Protein AF-A0A399R1F0-F1 (afdb_monomer_lite)

Foldseek 3Di:
DPPVVLVVLLVVLVVLLVVLVVQLVVLVVQLVVLVVVLVVLVVVVVPDDDPDDPVVVVVCVVVVVVVVSVVVSVVSVVSNVVSVVSNVVSVVSNVVSVVSNVVSVVVVVVVD

pLDDT: mean 89.72, std 10.09, range [55.09, 98.56]

Structure (mmCIF, N/CA/C/O backbone):
data_AF-A0A399R1F0-F1
#
_entry.id   AF-A0A399R1F0-F1
#
loop_
_atom_site.group_PDB
_atom_site.id
_atom_site.type_symbol
_atom_site.label_atom_id
_atom_site.label_alt_id
_atom_site.label_comp_id
_atom_site.label_asym_id
_atom_site.label_entity_id
_atom_site.label_seq_id
_atom_site.pdbx_PDB_ins_code
_atom_site.Cartn_x
_atom_site.Cartn_y
_atom_site.Cartn_z
_atom_site.occupancy
_atom_site.B_iso_or_equiv
_atom_site.auth_seq_id
_atom_site.auth_comp_id
_atom_site.auth_asym_id
_atom_site.auth_atom_id
_atom_site.pdbx_PDB_model_num
ATOM 1 N N . MET A 1 1 ? -21.909 -3.007 34.470 1.00 59.38 1 MET A N 1
ATOM 2 C CA . MET A 1 1 ? -20.447 -3.088 34.200 1.00 59.38 1 MET A CA 1
ATOM 3 C C . MET A 1 1 ? -19.714 -2.148 35.158 1.00 59.38 1 MET A C 1
ATOM 5 O O . MET A 1 1 ? -20.187 -1.034 35.339 1.00 59.38 1 MET A O 1
ATOM 9 N N . LYS A 1 2 ? -18.603 -2.545 35.804 1.00 73.94 2 LYS A N 1
ATOM 10 C CA . LYS A 1 2 ? -17.861 -1.618 36.691 1.00 73.94 2 LYS A CA 1
ATOM 11 C C . LYS A 1 2 ? -17.298 -0.452 35.856 1.00 73.94 2 LYS A C 1
ATOM 13 O O . LYS A 1 2 ? -16.690 -0.701 34.816 1.00 73.94 2 LYS A O 1
ATOM 18 N N . LYS A 1 3 ? -17.457 0.805 36.305 1.00 76.25 3 LYS A N 1
ATOM 19 C CA . LYS A 1 3 ? -17.024 2.030 35.581 1.00 76.25 3 LYS A CA 1
ATOM 20 C C . LYS A 1 3 ? -15.572 1.956 35.066 1.00 76.25 3 LYS A C 1
ATOM 22 O O . LYS A 1 3 ? -15.288 2.369 33.945 1.00 76.25 3 LYS A O 1
ATOM 27 N N . LYS A 1 4 ? -14.670 1.347 35.848 1.00 78.81 4 LYS A N 1
ATOM 28 C CA . LYS A 1 4 ? -13.254 1.127 35.492 1.00 78.81 4 LYS A CA 1
ATOM 29 C C . LYS A 1 4 ? -13.071 0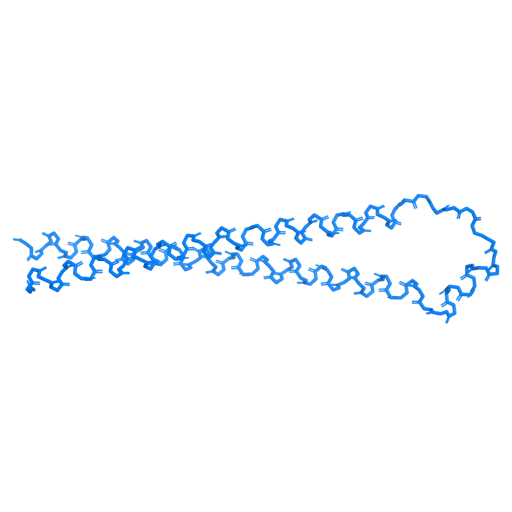.230 34.254 1.00 78.81 4 LYS A C 1
ATOM 31 O O . LYS A 1 4 ? -12.217 0.511 33.420 1.00 78.81 4 LYS A O 1
ATOM 36 N N . THR A 1 5 ? -13.892 -0.810 34.101 1.00 86.38 5 THR A N 1
ATOM 37 C CA . THR A 1 5 ? -13.849 -1.738 32.956 1.00 86.38 5 THR A CA 1
ATOM 38 C C . THR A 1 5 ? -14.343 -1.067 31.672 1.00 86.38 5 THR A C 1
ATOM 40 O O . THR A 1 5 ? -13.728 -1.228 30.622 1.00 86.38 5 THR A O 1
ATOM 43 N N . ALA A 1 6 ? -15.395 -0.245 31.760 1.00 86.19 6 ALA A N 1
ATOM 44 C CA . ALA A 1 6 ? -15.912 0.519 30.622 1.00 86.19 6 ALA A CA 1
ATOM 45 C C . ALA A 1 6 ? -14.891 1.543 30.090 1.00 86.19 6 ALA A C 1
ATOM 47 O O . ALA A 1 6 ? -14.711 1.677 28.880 1.00 86.19 6 ALA A O 1
ATOM 48 N N . ALA A 1 7 ? -14.183 2.236 30.991 1.00 88.50 7 ALA A N 1
ATOM 49 C CA . ALA A 1 7 ? -13.126 3.178 30.624 1.00 88.50 7 ALA A CA 1
ATOM 50 C C . ALA A 1 7 ? -11.929 2.482 29.951 1.00 88.50 7 ALA A C 1
ATOM 52 O O . ALA A 1 7 ? -11.431 2.957 28.930 1.00 88.50 7 ALA A O 1
ATOM 53 N N . ALA A 1 8 ? -11.503 1.328 30.478 1.00 92.38 8 ALA A N 1
ATOM 54 C CA . ALA A 1 8 ? -10.434 0.532 29.879 1.00 92.38 8 ALA A CA 1
ATOM 55 C C . ALA A 1 8 ? -10.803 0.038 28.469 1.00 92.38 8 ALA A C 1
ATOM 57 O O . ALA A 1 8 ? -9.987 0.131 27.551 1.00 92.38 8 ALA A O 1
ATOM 58 N N . LEU A 1 9 ? -12.044 -0.419 28.274 1.00 92.06 9 LEU A N 1
ATOM 59 C CA . LEU A 1 9 ? -12.525 -0.894 26.976 1.00 92.06 9 LEU A CA 1
ATOM 60 C C . LEU A 1 9 ? -12.618 0.241 25.944 1.00 92.06 9 LEU A C 1
ATOM 62 O O . LEU A 1 9 ? -12.158 0.070 24.816 1.00 92.06 9 LEU A O 1
ATOM 66 N N . LYS A 1 10 ? -13.116 1.422 26.341 1.00 92.88 10 LYS A N 1
ATOM 67 C CA . LYS A 1 10 ? -13.095 2.631 25.496 1.00 92.88 10 LYS A CA 1
ATOM 68 C C . LYS A 1 10 ? -11.678 2.987 25.052 1.00 92.88 10 LYS A C 1
ATOM 70 O O . LYS A 1 10 ? -11.453 3.220 23.867 1.00 92.88 10 LYS A O 1
ATOM 75 N N . LYS A 1 11 ? -10.719 2.983 25.984 1.00 94.94 11 LYS A N 1
ATOM 76 C CA . LYS A 1 11 ? -9.309 3.257 25.676 1.00 94.94 11 LYS A CA 1
ATOM 77 C C . LYS A 1 11 ? -8.747 2.242 24.679 1.00 94.94 11 LYS A C 1
ATOM 79 O O . LYS A 1 11 ? -8.119 2.638 23.704 1.00 94.94 11 LYS A O 1
ATOM 84 N N . LEU A 1 12 ? -8.994 0.950 24.896 1.00 95.56 12 LEU A N 1
ATOM 85 C CA . LEU A 1 12 ? -8.501 -0.110 24.016 1.00 95.56 12 LEU A CA 1
ATOM 86 C C . LEU A 1 12 ? -9.052 0.019 22.590 1.00 95.56 12 LEU A C 1
ATOM 88 O O . LEU A 1 12 ? -8.295 -0.091 21.630 1.00 95.56 12 LEU A O 1
ATOM 92 N N . VAL A 1 13 ? -10.356 0.262 22.442 1.00 94.75 13 VAL A N 1
ATOM 93 C CA . VAL A 1 13 ? -10.977 0.427 21.121 1.00 94.75 13 VAL A CA 1
ATOM 94 C C . VAL A 1 13 ? -10.477 1.695 20.425 1.00 94.75 13 VAL A C 1
ATOM 96 O O . VAL A 1 13 ? -10.166 1.644 19.237 1.00 94.75 13 VAL A O 1
ATOM 99 N N . GLY A 1 14 ? -10.296 2.793 21.166 1.00 95.50 14 GLY A N 1
ATOM 100 C CA . GLY A 1 14 ? -9.684 4.013 20.636 1.00 95.50 14 GLY A CA 1
ATOM 101 C C . GLY A 1 14 ? -8.267 3.783 20.098 1.00 95.50 14 GLY A C 1
ATOM 102 O O . GLY A 1 14 ? -7.960 4.212 18.989 1.00 95.50 14 GLY A O 1
ATOM 103 N N . LEU A 1 15 ? -7.434 3.036 20.832 1.00 96.69 15 LEU A N 1
ATOM 104 C CA . LEU A 1 15 ? -6.087 2.664 20.381 1.00 96.69 15 LEU A CA 1
ATOM 105 C C . LEU A 1 15 ? -6.118 1.775 19.131 1.00 96.69 15 LEU A C 1
ATOM 107 O O . LEU A 1 15 ? -5.317 1.971 18.221 1.00 96.69 15 LEU A O 1
ATOM 111 N N . LYS A 1 16 ? -7.056 0.822 19.053 1.00 95.69 16 LYS A N 1
ATOM 112 C CA . LYS A 1 16 ? -7.232 -0.017 17.856 1.00 95.69 16 LYS A CA 1
ATOM 113 C C . LYS A 1 16 ? -7.606 0.811 16.626 1.00 95.69 16 LYS A C 1
ATOM 115 O O . LYS A 1 16 ? -7.050 0.567 15.559 1.00 95.69 16 LYS A O 1
ATOM 120 N N . ARG A 1 17 ? -8.497 1.800 16.771 1.00 96.81 17 ARG A N 1
ATOM 121 C CA . ARG A 1 17 ? -8.842 2.729 15.683 1.00 96.81 17 ARG A CA 1
ATOM 122 C C . ARG A 1 17 ? -7.627 3.533 15.240 1.00 96.81 17 ARG A C 1
ATOM 124 O O . ARG A 1 17 ? -7.303 3.515 14.061 1.00 96.81 17 ARG A O 1
ATOM 131 N N . GLN A 1 18 ? -6.925 4.162 16.182 1.00 97.62 18 GLN A N 1
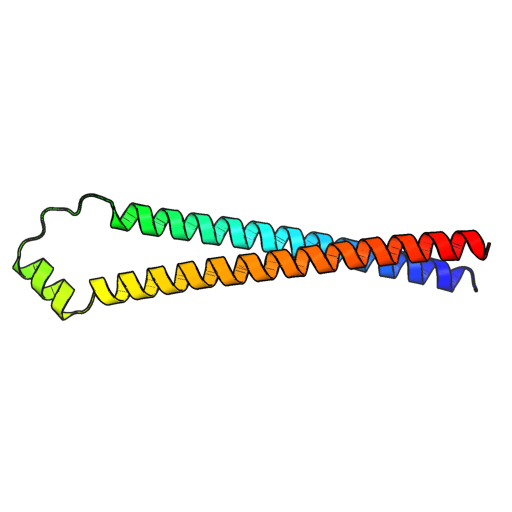ATOM 132 C CA . GLN A 1 18 ? -5.729 4.947 15.874 1.00 97.62 18 GLN A CA 1
ATOM 133 C C . GLN A 1 18 ? -4.679 4.108 15.134 1.00 97.62 18 GLN A C 1
ATOM 135 O O . GLN A 1 18 ? -4.070 4.577 14.176 1.00 97.62 18 GLN A O 1
ATOM 140 N N . ARG A 1 19 ? -4.483 2.847 15.540 1.00 97.44 19 ARG A N 1
ATOM 141 C CA . ARG A 1 19 ? -3.563 1.952 14.839 1.00 97.44 19 ARG A CA 1
ATOM 142 C C . ARG A 1 19 ? -4.030 1.639 13.416 1.00 97.44 19 ARG A C 1
ATOM 144 O O . ARG A 1 19 ? -3.217 1.678 12.503 1.00 97.44 19 ARG A O 1
ATOM 151 N N . ALA A 1 20 ? -5.318 1.364 13.222 1.00 97.69 20 ALA A N 1
ATOM 152 C CA . ALA A 1 20 ? -5.866 1.105 11.893 1.00 97.69 20 ALA A CA 1
ATOM 153 C C . ALA A 1 20 ? -5.753 2.330 10.962 1.00 97.69 20 ALA A C 1
ATOM 155 O O . ALA A 1 20 ? -5.498 2.167 9.773 1.00 97.69 20 ALA A O 1
ATOM 156 N N . GLU A 1 21 ? -5.881 3.549 11.497 1.00 98.19 21 GLU A N 1
ATOM 157 C CA . GLU A 1 21 ? -5.652 4.798 10.751 1.00 98.19 21 GLU A CA 1
ATOM 158 C C . GLU A 1 21 ? -4.193 4.922 10.299 1.00 98.19 21 GLU A C 1
ATOM 160 O O . GLU A 1 21 ? -3.926 5.222 9.137 1.00 98.19 21 GLU A O 1
ATOM 165 N N . GLN A 1 22 ? -3.246 4.633 11.197 1.00 98.31 22 GLN A N 1
ATOM 166 C CA . GLN A 1 22 ? -1.817 4.631 10.873 1.00 98.31 22 GLN A CA 1
ATOM 167 C C . GLN A 1 22 ? -1.468 3.577 9.818 1.00 98.31 22 GLN A C 1
ATOM 169 O O . GLN A 1 22 ? -0.737 3.876 8.876 1.00 98.31 22 GLN A O 1
ATOM 174 N N . ASP A 1 23 ? -2.001 2.361 9.955 1.00 97.88 23 ASP A N 1
ATOM 175 C CA . ASP A 1 23 ? -1.758 1.275 9.004 1.00 97.88 23 ASP A CA 1
ATOM 176 C C . ASP A 1 23 ? -2.319 1.621 7.608 1.00 97.88 23 ASP A C 1
ATOM 178 O O . ASP A 1 23 ? -1.665 1.352 6.601 1.00 97.88 23 ASP A O 1
ATOM 182 N N . MET A 1 24 ? -3.494 2.262 7.534 1.00 98.38 24 MET A N 1
ATOM 183 C CA . MET A 1 24 ? -4.085 2.725 6.271 1.00 98.38 24 MET A CA 1
ATOM 184 C C . MET A 1 24 ? -3.243 3.826 5.621 1.00 98.38 24 MET A C 1
ATOM 186 O O . MET A 1 24 ? -2.917 3.719 4.438 1.00 98.38 24 MET A O 1
ATOM 190 N N . ALA A 1 25 ? -2.818 4.831 6.393 1.00 98.25 25 ALA A N 1
ATOM 191 C CA . ALA A 1 25 ? -1.950 5.894 5.890 1.00 98.25 25 ALA A CA 1
ATOM 192 C C . ALA A 1 25 ? -0.615 5.337 5.364 1.00 98.25 25 ALA A C 1
ATOM 194 O O . ALA A 1 25 ? -0.169 5.702 4.276 1.00 98.25 25 ALA A O 1
ATOM 195 N N . ALA A 1 26 ? -0.007 4.394 6.089 1.00 98.25 26 ALA A N 1
ATOM 196 C CA . ALA A 1 26 ? 1.221 3.734 5.657 1.00 98.25 26 ALA A CA 1
ATOM 197 C C . ALA A 1 26 ? 1.025 2.924 4.362 1.00 98.25 26 ALA A C 1
ATOM 199 O O . ALA A 1 26 ? 1.869 2.983 3.466 1.00 98.25 26 ALA A O 1
ATOM 200 N N . ALA A 1 27 ? -0.091 2.196 4.236 1.00 98.19 27 ALA A N 1
ATOM 201 C CA . ALA A 1 27 ? -0.414 1.442 3.026 1.00 98.19 27 ALA A CA 1
ATOM 202 C C . ALA A 1 27 ? -0.637 2.361 1.814 1.00 98.19 27 ALA A C 1
ATOM 204 O O . ALA A 1 27 ? -0.161 2.055 0.720 1.00 98.19 27 ALA A O 1
ATOM 205 N N . GLN A 1 28 ? -1.298 3.504 2.018 1.00 98.56 28 GLN A N 1
ATOM 206 C CA . GLN A 1 28 ? -1.516 4.515 0.985 1.00 98.56 28 GLN A CA 1
ATOM 207 C C . GLN A 1 28 ? -0.183 5.082 0.474 1.00 98.56 28 GLN A C 1
ATOM 209 O O . GLN A 1 28 ? 0.087 5.026 -0.725 1.00 98.56 28 GLN A O 1
ATOM 214 N N . MET A 1 29 ? 0.697 5.527 1.379 1.00 98.50 29 MET A N 1
ATOM 215 C CA . MET A 1 29 ? 2.022 6.043 1.009 1.00 98.50 29 MET A CA 1
ATOM 216 C C . MET A 1 29 ? 2.873 4.991 0.280 1.00 98.50 29 MET A C 1
ATOM 218 O O . MET A 1 29 ? 3.571 5.301 -0.686 1.00 98.50 29 MET A O 1
ATOM 222 N N . ALA A 1 30 ? 2.818 3.730 0.719 1.00 98.19 30 ALA A N 1
ATOM 223 C CA . ALA A 1 30 ? 3.547 2.642 0.072 1.00 98.19 30 ALA A CA 1
ATOM 224 C C . ALA A 1 30 ? 3.042 2.370 -1.356 1.00 98.19 30 ALA A C 1
ATOM 226 O O . ALA A 1 30 ? 3.848 2.095 -2.248 1.00 98.19 30 ALA A O 1
ATOM 227 N N . LEU A 1 31 ? 1.727 2.460 -1.583 1.00 98.56 31 LEU A N 1
ATOM 228 C CA . LEU A 1 31 ? 1.134 2.324 -2.911 1.00 98.56 31 LEU A CA 1
ATOM 229 C C . LEU A 1 31 ? 1.538 3.482 -3.831 1.00 98.56 31 LEU A C 1
ATOM 231 O O . LEU A 1 31 ? 1.948 3.234 -4.965 1.00 98.56 31 LEU A O 1
ATOM 235 N N . GLU A 1 32 ? 1.457 4.720 -3.348 1.00 98.50 32 GLU A N 1
ATOM 236 C CA . GLU A 1 32 ? 1.847 5.917 -4.107 1.00 98.50 32 GLU A CA 1
ATOM 237 C C . GLU A 1 32 ? 3.312 5.851 -4.543 1.00 98.50 32 GLU A C 1
ATOM 239 O O . GLU A 1 32 ? 3.637 6.088 -5.711 1.00 98.50 32 GLU A O 1
ATOM 244 N N . ARG A 1 33 ? 4.200 5.435 -3.634 1.00 98.25 33 ARG A N 1
ATOM 245 C CA . ARG A 1 33 ? 5.614 5.230 -3.952 1.00 98.25 33 ARG A CA 1
ATOM 246 C C . ARG A 1 33 ? 5.807 4.160 -5.026 1.00 98.25 33 ARG A C 1
ATOM 248 O O . ARG A 1 33 ? 6.472 4.418 -6.023 1.00 98.25 33 ARG A O 1
ATOM 255 N N . ALA A 1 34 ? 5.172 2.995 -4.880 1.00 97.88 34 ALA A N 1
ATOM 256 C CA . ALA A 1 34 ? 5.297 1.912 -5.856 1.00 97.88 34 ALA A CA 1
ATOM 257 C C . ALA A 1 34 ? 4.781 2.307 -7.255 1.00 97.88 34 ALA A C 1
ATOM 259 O O . ALA A 1 34 ? 5.355 1.894 -8.266 1.00 97.88 34 ALA A O 1
ATOM 260 N N . GLN A 1 35 ? 3.717 3.114 -7.322 1.00 98.38 35 GLN A N 1
ATOM 261 C CA . GLN A 1 35 ? 3.178 3.657 -8.575 1.00 98.38 35 GLN A CA 1
ATOM 262 C C . GLN A 1 35 ? 4.105 4.700 -9.206 1.00 98.38 35 GLN A C 1
ATOM 264 O O . GLN A 1 35 ? 4.270 4.713 -10.428 1.00 98.38 35 GLN A O 1
ATOM 269 N N . THR A 1 36 ? 4.726 5.543 -8.381 1.00 98.19 36 THR A N 1
ATOM 270 C CA . THR A 1 36 ? 5.731 6.518 -8.821 1.00 98.19 36 THR A CA 1
ATOM 271 C C . THR A 1 36 ? 6.930 5.800 -9.433 1.00 98.19 36 THR A C 1
ATOM 273 O O . THR A 1 36 ? 7.304 6.095 -10.566 1.00 98.19 36 THR A O 1
ATOM 276 N N . ASP A 1 37 ? 7.454 4.784 -8.746 1.00 96.81 37 ASP A N 1
ATOM 277 C CA . ASP A 1 37 ? 8.576 3.971 -9.223 1.00 96.81 37 ASP A CA 1
ATOM 278 C C . ASP A 1 37 ? 8.232 3.258 -10.543 1.00 96.81 37 ASP A C 1
ATOM 280 O O . ASP A 1 37 ? 9.019 3.278 -11.488 1.00 96.81 37 ASP A O 1
ATOM 284 N N . LEU A 1 38 ? 7.024 2.687 -10.661 1.00 96.44 38 LEU A N 1
ATOM 285 C CA . LEU A 1 38 ? 6.558 2.059 -11.904 1.00 96.44 38 LEU A CA 1
ATOM 286 C C . LEU A 1 38 ? 6.474 3.065 -13.062 1.00 96.44 38 LEU A C 1
ATOM 288 O O . LEU A 1 38 ? 6.839 2.748 -14.195 1.00 96.44 38 LEU A O 1
ATOM 292 N N . THR A 1 39 ? 5.993 4.276 -12.785 1.00 96.38 39 THR A N 1
ATOM 293 C CA . THR A 1 39 ? 5.890 5.348 -13.782 1.00 96.38 39 THR A CA 1
ATOM 294 C C . THR A 1 39 ? 7.275 5.794 -14.243 1.00 96.38 39 THR A C 1
ATOM 296 O O . THR A 1 39 ? 7.508 5.902 -15.445 1.00 96.38 39 THR A O 1
ATOM 299 N N . ALA A 1 40 ? 8.215 5.963 -13.310 1.00 93.50 40 ALA A N 1
ATOM 300 C CA . ALA A 1 40 ? 9.603 6.294 -13.615 1.00 93.50 40 ALA A CA 1
ATOM 301 C C . ALA A 1 40 ? 10.285 5.201 -14.457 1.00 93.50 40 ALA A C 1
ATOM 303 O O . ALA A 1 40 ? 10.936 5.516 -15.451 1.00 93.50 40 ALA A O 1
ATOM 304 N N . MET A 1 41 ? 10.078 3.919 -14.127 1.00 92.69 41 MET A N 1
ATOM 305 C CA . MET A 1 41 ? 10.594 2.799 -14.927 1.00 92.69 41 MET A CA 1
ATOM 306 C C . MET A 1 41 ? 10.036 2.814 -16.354 1.00 92.69 41 MET A C 1
ATOM 308 O O . MET A 1 41 ? 10.787 2.652 -17.311 1.00 92.69 41 MET A O 1
ATOM 312 N N . ARG A 1 42 ? 8.728 3.044 -16.521 1.00 92.06 42 ARG A N 1
ATOM 313 C CA . ARG A 1 42 ? 8.103 3.128 -17.851 1.00 92.06 42 ARG A CA 1
ATOM 314 C C . ARG A 1 42 ? 8.626 4.314 -18.659 1.00 92.06 42 ARG A C 1
ATOM 316 O O . ARG A 1 42 ? 8.896 4.148 -19.843 1.00 92.06 42 ARG A O 1
ATOM 323 N N . ALA A 1 43 ? 8.813 5.469 -18.024 1.00 89.62 43 ALA A N 1
ATOM 324 C CA . ALA A 1 43 ? 9.390 6.644 -18.670 1.00 89.62 43 ALA A CA 1
ATOM 325 C C . ALA A 1 43 ? 10.840 6.394 -19.116 1.00 89.62 43 ALA A C 1
ATOM 327 O O . ALA A 1 43 ? 11.199 6.727 -20.241 1.00 89.62 43 ALA A O 1
ATOM 328 N N . ALA A 1 44 ? 11.652 5.740 -18.278 1.00 86.19 44 ALA A N 1
ATOM 329 C CA . ALA A 1 44 ? 13.029 5.387 -18.619 1.00 86.19 44 ALA A CA 1
ATOM 330 C C . ALA A 1 44 ? 13.117 4.431 -19.823 1.00 86.19 44 ALA A C 1
ATOM 332 O O . ALA A 1 44 ? 14.018 4.569 -20.642 1.00 86.19 44 ALA A O 1
ATOM 333 N N . LEU A 1 45 ? 12.165 3.500 -19.970 1.00 83.00 45 LEU A N 1
ATOM 334 C CA . LEU A 1 45 ? 12.097 2.594 -21.126 1.00 83.00 45 LEU A CA 1
ATOM 335 C C . LEU A 1 45 ? 11.634 3.282 -22.421 1.00 83.00 45 LEU A C 1
ATOM 337 O O . LEU A 1 45 ? 11.892 2.768 -23.505 1.00 83.00 45 LEU A O 1
ATOM 341 N N . GLN A 1 46 ? 10.925 4.408 -22.319 1.00 81.06 46 GLN A N 1
ATOM 342 C CA . GLN A 1 46 ? 10.455 5.196 -23.466 1.00 81.06 46 GLN A CA 1
ATOM 343 C C . GLN A 1 46 ? 11.433 6.302 -23.874 1.00 81.06 46 GLN A C 1
ATOM 345 O O . GLN A 1 46 ? 11.256 6.911 -24.930 1.00 81.06 46 GLN A O 1
ATOM 350 N N . ALA A 1 47 ? 12.440 6.586 -23.044 1.00 76.31 47 ALA A N 1
ATOM 351 C CA . ALA A 1 47 ? 13.446 7.587 -23.350 1.00 76.31 47 ALA A CA 1
ATOM 352 C C . ALA A 1 47 ? 14.213 7.188 -24.627 1.00 76.31 47 ALA A C 1
ATOM 354 O O . ALA A 1 47 ? 14.568 6.014 -24.779 1.00 76.31 47 ALA A O 1
ATOM 355 N N . PRO A 1 48 ? 14.485 8.138 -25.544 1.00 61.44 48 PRO A N 1
ATOM 356 C CA . PRO A 1 48 ? 15.325 7.872 -26.701 1.00 61.44 48 PRO A CA 1
ATOM 357 C C . PRO A 1 48 ? 16.664 7.325 -26.218 1.00 61.44 48 PRO A C 1
ATOM 359 O O . PRO A 1 48 ? 17.354 7.961 -25.421 1.00 61.44 48 PRO A O 1
ATOM 362 N N . THR A 1 49 ? 17.012 6.126 -26.665 1.00 68.06 49 THR A N 1
ATOM 363 C CA . THR A 1 49 ? 18.315 5.543 -26.365 1.00 68.06 49 THR A CA 1
ATOM 364 C C . THR A 1 49 ? 19.368 6.315 -27.15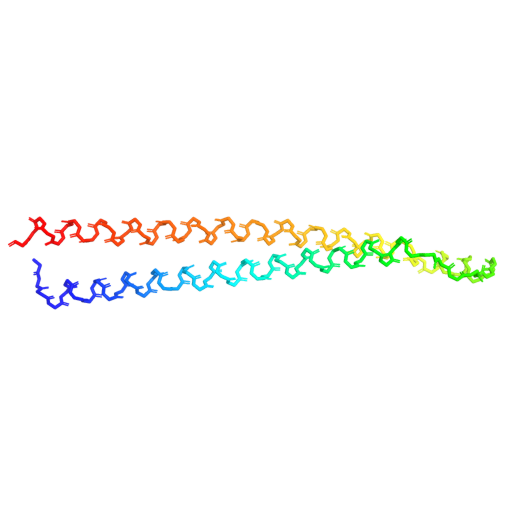6 1.00 68.06 49 THR A C 1
ATOM 366 O O . THR A 1 49 ? 19.135 6.660 -28.318 1.00 68.06 49 THR A O 1
ATOM 369 N N . GLU A 1 50 ? 20.522 6.604 -26.546 1.00 70.31 50 GLU A N 1
ATOM 370 C CA . GLU A 1 50 ? 21.686 7.056 -27.314 1.00 70.31 50 GLU A CA 1
ATOM 371 C C . GLU A 1 50 ? 21.953 6.067 -28.454 1.00 70.31 50 GLU A C 1
ATOM 373 O O . GLU A 1 50 ? 21.674 4.871 -28.327 1.00 70.31 50 GLU A O 1
ATOM 378 N N . VAL A 1 51 ? 22.470 6.564 -29.582 1.00 68.69 51 VAL A N 1
ATOM 379 C CA . VAL A 1 51 ? 22.802 5.720 -30.733 1.00 68.69 51 VAL A CA 1
ATOM 380 C C . VAL A 1 51 ? 23.921 4.765 -30.319 1.00 68.69 51 VAL A C 1
ATOM 382 O O . VAL A 1 51 ? 25.101 5.100 -30.372 1.00 68.69 51 VAL A O 1
ATOM 385 N N . MET A 1 52 ? 23.540 3.575 -29.865 1.00 71.50 52 MET A N 1
ATOM 386 C CA . MET A 1 52 ? 24.463 2.495 -29.556 1.00 71.50 52 MET A CA 1
ATOM 387 C C . MET A 1 52 ? 24.896 1.824 -30.857 1.00 71.50 52 MET A C 1
ATOM 389 O O . MET A 1 52 ? 24.075 1.579 -31.745 1.00 71.50 52 MET A O 1
ATOM 393 N N . ASP A 1 53 ? 26.181 1.490 -30.969 1.00 81.50 53 ASP A N 1
ATOM 394 C CA . ASP A 1 53 ? 26.642 0.669 -32.081 1.00 81.50 53 ASP A CA 1
ATOM 395 C C . ASP A 1 53 ? 26.065 -0.759 -31.995 1.00 81.50 53 ASP A C 1
ATOM 397 O O . ASP A 1 53 ? 25.643 -1.255 -30.942 1.00 81.50 53 ASP A O 1
ATOM 401 N N . PHE A 1 54 ? 26.028 -1.445 -33.137 1.00 78.69 54 PHE A N 1
ATOM 402 C CA . PHE A 1 54 ? 25.474 -2.795 -33.232 1.00 78.69 54 PHE A CA 1
ATOM 403 C C . PHE A 1 54 ? 26.192 -3.799 -32.311 1.00 78.69 54 PHE A C 1
ATOM 405 O O . PHE A 1 54 ? 25.560 -4.717 -31.783 1.00 78.69 54 PHE A O 1
ATOM 412 N N . ALA A 1 55 ? 27.499 -3.627 -32.089 1.00 80.75 55 ALA A N 1
ATOM 413 C CA . ALA A 1 55 ? 28.287 -4.499 -31.223 1.00 80.75 55 ALA A CA 1
ATOM 414 C C . ALA A 1 55 ? 27.839 -4.391 -29.757 1.00 80.75 55 ALA A C 1
ATOM 416 O O . ALA A 1 55 ? 27.673 -5.412 -29.088 1.00 80.75 55 ALA A O 1
ATOM 417 N N . SER A 1 56 ? 27.563 -3.176 -29.288 1.00 78.69 56 SER A N 1
ATOM 418 C CA . SER A 1 56 ? 27.101 -2.879 -27.933 1.00 78.69 56 SER A CA 1
ATOM 419 C C . SER A 1 56 ? 25.684 -3.393 -27.695 1.00 78.69 56 SER A C 1
ATOM 421 O O . SER A 1 56 ? 25.425 -4.001 -26.655 1.00 78.69 56 SER A O 1
ATOM 423 N N . ILE A 1 57 ? 24.783 -3.237 -28.673 1.00 78.00 57 ILE A N 1
ATOM 424 C CA . ILE A 1 57 ? 23.423 -3.800 -28.607 1.00 78.00 57 ILE A CA 1
ATOM 425 C C . ILE A 1 57 ? 23.487 -5.332 -28.572 1.00 78.00 57 ILE A C 1
ATOM 427 O O . ILE A 1 57 ? 22.898 -5.963 -27.698 1.00 78.00 57 ILE A O 1
ATOM 431 N N . SER A 1 58 ? 24.257 -5.942 -29.476 1.00 76.56 58 SER A N 1
ATOM 432 C CA . SER A 1 58 ? 24.422 -7.399 -29.545 1.00 76.56 58 SER A CA 1
ATOM 433 C C . SER A 1 58 ? 25.010 -7.975 -28.252 1.00 76.56 58 SER A C 1
ATOM 435 O O . SER A 1 58 ? 24.557 -9.014 -27.767 1.00 76.56 58 SER A O 1
ATOM 437 N N . LEU A 1 59 ? 25.978 -7.282 -27.642 1.00 77.94 59 LEU A N 1
ATOM 438 C CA . LEU A 1 59 ? 26.553 -7.665 -26.354 1.00 77.94 59 LEU A CA 1
ATOM 439 C C . LEU A 1 59 ? 25.530 -7.538 -25.211 1.00 77.94 59 LEU A C 1
ATOM 441 O O . LEU A 1 59 ? 25.428 -8.440 -24.379 1.00 77.94 59 LEU A O 1
ATOM 445 N N . ALA A 1 60 ? 24.755 -6.451 -25.165 1.00 77.44 60 ALA A N 1
ATOM 446 C CA . ALA A 1 60 ? 23.716 -6.241 -24.155 1.00 77.44 60 ALA A CA 1
ATOM 447 C C . ALA A 1 60 ? 22.597 -7.294 -24.242 1.00 77.44 60 ALA A C 1
ATOM 449 O O . ALA A 1 60 ? 22.167 -7.827 -23.213 1.00 77.44 60 ALA A O 1
ATOM 450 N N . GLU A 1 61 ? 22.179 -7.648 -25.459 1.00 80.56 61 GLU A N 1
ATOM 451 C CA . GLU A 1 61 ? 21.187 -8.696 -25.715 1.00 80.56 61 GLU A CA 1
ATOM 452 C C . GLU A 1 61 ? 21.721 -10.088 -25.368 1.00 80.56 61 GLU A C 1
ATOM 454 O O . GLU A 1 61 ? 21.057 -10.844 -24.656 1.00 80.56 61 GLU A O 1
ATOM 459 N N . ARG A 1 62 ? 22.963 -10.413 -25.760 1.00 73.94 62 ARG A N 1
ATOM 460 C CA . ARG A 1 62 ? 23.627 -11.671 -25.364 1.00 73.94 62 ARG A CA 1
ATOM 461 C C . ARG A 1 62 ? 23.753 -11.816 -23.848 1.00 73.94 62 ARG A C 1
ATOM 463 O O . ARG A 1 62 ? 23.647 -12.924 -23.331 1.00 73.94 62 ARG A O 1
ATOM 470 N N . ASN A 1 63 ? 23.925 -10.704 -23.136 1.00 77.25 63 ASN A N 1
ATOM 471 C CA . ASN A 1 63 ? 23.983 -10.668 -21.675 1.00 77.25 63 ASN A CA 1
ATOM 472 C C . ASN A 1 63 ? 22.599 -10.579 -20.999 1.00 77.25 63 ASN A C 1
ATOM 474 O O . ASN A 1 63 ? 22.514 -10.493 -19.769 1.00 77.25 63 ASN A O 1
ATOM 478 N N . GLY A 1 64 ? 21.511 -10.625 -21.775 1.00 78.38 64 GLY A N 1
ATOM 479 C CA . GLY A 1 64 ? 20.137 -10.694 -21.282 1.00 78.38 64 GLY A CA 1
ATOM 480 C C . GLY A 1 64 ? 19.612 -9.400 -20.659 1.00 78.38 64 GLY A C 1
ATOM 481 O O . GLY A 1 64 ? 18.708 -9.465 -19.824 1.00 78.38 64 GLY A O 1
ATOM 482 N N . SER A 1 65 ? 20.160 -8.238 -21.028 1.00 82.69 65 SER A N 1
ATOM 483 C CA . SER A 1 65 ? 19.774 -6.937 -20.461 1.00 82.69 65 SER A CA 1
ATOM 484 C C . SER A 1 65 ? 18.269 -6.663 -20.602 1.00 82.69 65 SER A C 1
ATOM 486 O O . SER A 1 65 ? 17.577 -6.457 -19.603 1.00 82.69 65 SER A O 1
ATOM 488 N N . SER A 1 66 ? 17.724 -6.800 -21.815 1.00 80.12 66 SER A N 1
ATOM 489 C CA . SER A 1 66 ? 16.298 -6.580 -22.098 1.00 80.12 66 SER A CA 1
ATOM 490 C C . SER A 1 66 ? 15.382 -7.528 -21.327 1.00 80.12 66 SER A C 1
ATOM 492 O O . SER A 1 66 ? 14.362 -7.114 -20.775 1.00 80.12 66 SER A O 1
ATOM 494 N N . ARG A 1 67 ? 15.777 -8.798 -21.187 1.00 85.00 67 ARG A N 1
ATOM 495 C CA . ARG A 1 67 ? 15.032 -9.765 -20.371 1.00 85.00 67 ARG A CA 1
ATOM 496 C C . ARG A 1 67 ? 14.998 -9.354 -18.897 1.00 85.00 67 ARG A C 1
ATOM 498 O O . ARG A 1 67 ? 13.935 -9.412 -18.283 1.00 85.00 67 ARG A O 1
ATOM 505 N N . ARG A 1 68 ? 16.128 -8.911 -18.335 1.00 87.69 68 ARG A N 1
ATOM 506 C CA . ARG A 1 68 ? 16.199 -8.441 -16.941 1.00 87.69 68 ARG A CA 1
ATOM 507 C C . ARG A 1 68 ? 15.330 -7.207 -16.715 1.00 87.69 68 ARG A C 1
ATOM 509 O O . ARG A 1 68 ? 14.640 -7.153 -15.702 1.00 87.69 68 ARG A O 1
ATOM 516 N N . LEU A 1 69 ? 15.316 -6.262 -17.656 1.00 86.62 69 LEU A N 1
ATOM 517 C CA . LEU A 1 69 ? 14.461 -5.072 -17.586 1.00 86.62 69 LEU A CA 1
ATOM 518 C C . LEU A 1 69 ? 12.971 -5.442 -17.590 1.00 86.62 69 LEU A C 1
ATOM 520 O O . LEU A 1 69 ? 12.212 -4.955 -16.753 1.00 86.62 69 LEU A O 1
ATOM 524 N N . VAL A 1 70 ? 12.554 -6.365 -18.462 1.00 88.44 70 VAL A N 1
ATOM 525 C CA . VAL A 1 70 ? 11.170 -6.874 -18.485 1.00 88.44 70 VAL A CA 1
ATOM 526 C C . VAL A 1 70 ? 10.814 -7.583 -17.175 1.00 88.44 70 VAL A C 1
ATOM 528 O O . VAL A 1 70 ? 9.723 -7.390 -16.638 1.00 88.44 70 VAL A O 1
ATOM 531 N N . GLU A 1 71 ? 11.720 -8.394 -16.629 1.00 92.75 71 GLU A N 1
ATOM 532 C CA . GLU A 1 71 ? 11.510 -9.066 -15.342 1.00 92.75 71 GLU A CA 1
ATOM 533 C C . GLU A 1 71 ? 11.410 -8.068 -14.176 1.00 92.75 71 GLU A C 1
ATOM 535 O O . GLU A 1 71 ? 10.563 -8.241 -13.298 1.00 92.75 71 GLU A O 1
ATOM 540 N N . GLN A 1 72 ? 12.225 -7.010 -14.167 1.00 93.62 72 GLN A N 1
ATOM 541 C CA . GLN A 1 72 ? 12.146 -5.930 -13.178 1.00 93.62 72 GLN A CA 1
ATOM 542 C C . GLN A 1 72 ? 10.818 -5.173 -13.271 1.00 93.62 72 GLN A C 1
ATOM 544 O O . GLN A 1 72 ? 10.172 -4.964 -12.244 1.00 93.62 72 GLN A O 1
ATOM 549 N N . LEU A 1 73 ? 10.365 -4.845 -14.485 1.00 94.00 73 LEU A N 1
ATOM 550 C CA . LEU A 1 73 ? 9.078 -4.186 -14.700 1.00 94.00 73 LEU A CA 1
ATOM 551 C C . LEU A 1 73 ? 7.917 -5.044 -14.179 1.00 94.00 73 LEU A C 1
ATOM 553 O O . LEU A 1 73 ? 7.087 -4.557 -13.416 1.00 94.00 73 LEU A O 1
ATOM 557 N N . ARG A 1 74 ? 7.903 -6.343 -14.503 1.00 95.44 74 ARG A N 1
ATOM 558 C CA . ARG A 1 74 ? 6.879 -7.283 -14.010 1.00 95.44 74 ARG A CA 1
ATOM 559 C C . ARG A 1 74 ? 6.873 -7.394 -12.487 1.00 95.44 74 ARG A C 1
ATOM 561 O O . ARG A 1 74 ? 5.806 -7.441 -11.880 1.00 95.44 74 ARG A O 1
ATOM 568 N N . LYS A 1 75 ? 8.052 -7.427 -11.857 1.00 97.25 75 LYS A N 1
ATOM 569 C CA . LYS A 1 75 ? 8.169 -7.421 -10.389 1.00 97.25 75 LYS A CA 1
ATOM 570 C C . LYS A 1 75 ? 7.588 -6.141 -9.791 1.00 97.25 75 LYS A C 1
ATOM 572 O O . LYS A 1 75 ? 6.874 -6.216 -8.795 1.00 97.25 75 LYS A O 1
ATOM 577 N N . GLN A 1 76 ? 7.847 -4.992 -10.410 1.00 97.44 76 GLN A N 1
ATOM 578 C CA . GLN A 1 76 ? 7.298 -3.719 -9.951 1.00 97.44 76 GLN A CA 1
ATOM 579 C C . GLN A 1 76 ? 5.771 -3.658 -10.114 1.00 97.44 76 GLN A C 1
ATOM 581 O O . GLN A 1 76 ? 5.071 -3.180 -9.224 1.00 97.44 76 GLN A O 1
ATOM 586 N N . GLU A 1 77 ? 5.229 -4.183 -11.212 1.00 97.75 77 GLU A N 1
ATOM 587 C CA . GLU A 1 77 ? 3.780 -4.288 -11.420 1.00 97.75 77 GLU A CA 1
ATOM 588 C C . GLU A 1 77 ? 3.116 -5.205 -10.384 1.00 97.75 77 GLU A C 1
ATOM 590 O O . GLU A 1 77 ? 2.081 -4.845 -9.814 1.00 97.75 77 GLU A O 1
ATOM 595 N N . ALA A 1 78 ? 3.738 -6.348 -10.083 1.00 98.25 78 ALA A N 1
ATOM 596 C CA . ALA A 1 78 ? 3.283 -7.250 -9.029 1.00 98.25 78 ALA A CA 1
ATOM 597 C C . ALA A 1 78 ? 3.302 -6.568 -7.651 1.00 98.25 78 ALA A C 1
ATOM 599 O O . ALA A 1 78 ? 2.332 -6.675 -6.903 1.00 98.25 78 ALA A O 1
ATOM 600 N N . LEU A 1 79 ? 4.351 -5.796 -7.348 1.00 98.19 79 LEU A N 1
ATOM 601 C CA . LEU A 1 79 ? 4.434 -5.016 -6.115 1.00 98.19 79 LEU A CA 1
ATOM 602 C C . LEU A 1 79 ? 3.296 -3.989 -6.019 1.00 98.19 79 LEU A C 1
ATOM 604 O O . LEU A 1 79 ? 2.671 -3.862 -4.970 1.00 98.19 79 LEU A O 1
ATOM 608 N N . VAL A 1 80 ? 2.973 -3.275 -7.102 1.00 98.44 80 VAL A N 1
ATOM 609 C CA . VAL A 1 80 ? 1.827 -2.347 -7.115 1.00 98.44 80 VAL A CA 1
ATOM 610 C C . VAL A 1 80 ? 0.515 -3.085 -6.822 1.00 98.44 80 VAL A C 1
ATOM 612 O O . VAL A 1 80 ? -0.305 -2.584 -6.049 1.00 98.44 80 VAL A O 1
ATOM 615 N N . ALA A 1 81 ? 0.307 -4.271 -7.398 1.00 98.31 81 ALA A N 1
ATOM 616 C CA . ALA A 1 81 ? -0.883 -5.083 -7.136 1.00 98.31 81 ALA A CA 1
ATOM 617 C C . ALA A 1 81 ? -0.961 -5.555 -5.670 1.00 98.31 81 ALA A C 1
ATOM 619 O O . ALA A 1 81 ? -2.020 -5.461 -5.043 1.00 98.31 81 ALA A O 1
ATOM 620 N N . GLU A 1 82 ? 0.165 -5.981 -5.095 1.00 98.38 82 GLU A N 1
ATOM 621 C CA . GLU A 1 82 ? 0.272 -6.327 -3.675 1.00 98.38 82 GLU A CA 1
ATOM 622 C C . GLU A 1 82 ? -0.096 -5.127 -2.790 1.00 98.38 82 GLU A C 1
ATOM 624 O O . GLU A 1 82 ? -0.952 -5.239 -1.914 1.00 98.38 82 GLU A O 1
ATOM 629 N N . ARG A 1 83 ? 0.462 -3.939 -3.066 1.00 98.06 83 ARG A N 1
ATOM 630 C CA . ARG A 1 83 ? 0.175 -2.722 -2.285 1.00 98.06 83 ARG A CA 1
ATOM 631 C C . ARG A 1 83 ? -1.282 -2.280 -2.377 1.00 98.06 83 ARG A C 1
ATOM 633 O O . ARG A 1 83 ? -1.832 -1.827 -1.375 1.00 98.06 83 ARG A O 1
ATOM 640 N N . ARG A 1 84 ? -1.937 -2.454 -3.530 1.00 98.50 84 ARG A N 1
ATOM 641 C CA . ARG A 1 84 ? -3.389 -2.225 -3.662 1.00 98.50 84 ARG A CA 1
ATOM 642 C C . ARG A 1 84 ? -4.186 -3.155 -2.754 1.00 98.50 84 ARG A C 1
ATOM 644 O O . ARG A 1 84 ? -5.115 -2.701 -2.091 1.00 98.50 84 ARG A O 1
ATOM 651 N N . THR A 1 85 ? -3.793 -4.424 -2.696 1.00 98.25 85 THR A N 1
ATOM 652 C CA . THR A 1 85 ? -4.419 -5.413 -1.809 1.00 98.25 85 THR A CA 1
ATOM 653 C C . THR A 1 85 ? -4.221 -5.023 -0.344 1.00 98.25 85 THR A C 1
ATOM 655 O O . THR A 1 85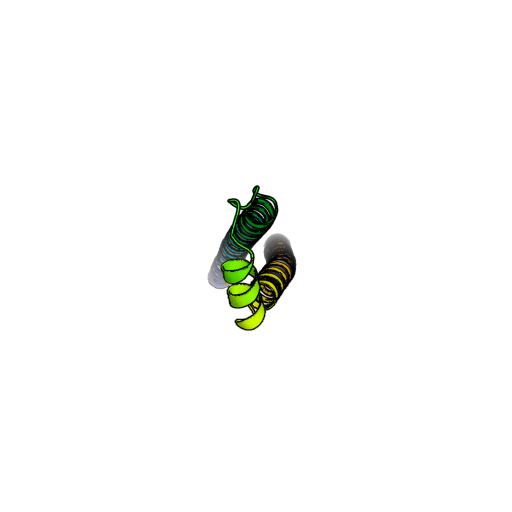 ? -5.193 -4.936 0.402 1.00 98.25 85 THR A O 1
ATOM 658 N N . SER A 1 86 ? -2.998 -4.653 0.055 1.00 97.75 86 SER A N 1
ATOM 659 C CA . SER A 1 86 ? -2.716 -4.189 1.421 1.00 97.75 86 SER A CA 1
ATOM 660 C C . SER A 1 86 ? -3.523 -2.946 1.814 1.00 97.75 86 SER A C 1
ATOM 662 O O . SER A 1 86 ? -3.989 -2.851 2.949 1.00 97.75 86 SER A O 1
ATOM 664 N N . LEU A 1 87 ? -3.711 -1.993 0.895 1.00 98.56 87 LEU A N 1
ATOM 665 C CA . LEU A 1 87 ? -4.538 -0.809 1.138 1.00 98.56 87 LEU A CA 1
ATOM 666 C C . LEU A 1 87 ? -6.015 -1.178 1.332 1.00 98.56 87 LEU A C 1
ATOM 668 O O . LEU A 1 87 ? -6.665 -0.630 2.225 1.00 98.56 87 LEU A O 1
ATOM 672 N N . ALA A 1 88 ? -6.542 -2.114 0.540 1.00 98.31 88 ALA A N 1
ATOM 673 C CA . ALA A 1 88 ? -7.911 -2.599 0.700 1.00 98.31 88 ALA A CA 1
ATOM 674 C C . ALA A 1 88 ? -8.104 -3.256 2.078 1.00 98.31 88 ALA A C 1
ATOM 676 O O . ALA A 1 88 ? -9.007 -2.882 2.826 1.00 98.31 88 ALA A O 1
ATOM 677 N N . GLU A 1 89 ? -7.185 -4.133 2.481 1.00 98.00 89 GLU A N 1
ATOM 678 C CA . GLU A 1 89 ? -7.211 -4.774 3.800 1.00 98.00 89 GLU A CA 1
ATOM 679 C C . GLU A 1 89 ? -7.080 -3.777 4.960 1.00 98.00 89 GLU A C 1
ATOM 681 O O . GLU A 1 89 ? -7.725 -3.932 6.000 1.00 98.00 89 GLU A O 1
ATOM 686 N N . ALA A 1 90 ? -6.222 -2.760 4.830 1.00 97.94 90 ALA A N 1
ATOM 687 C CA . ALA A 1 90 ? -6.078 -1.713 5.840 1.00 97.94 90 ALA A CA 1
ATOM 688 C C . ALA A 1 90 ? -7.352 -0.857 5.941 1.00 97.94 90 ALA A C 1
ATOM 690 O O . ALA A 1 90 ? -7.792 -0.517 7.042 1.00 97.94 90 ALA A O 1
ATO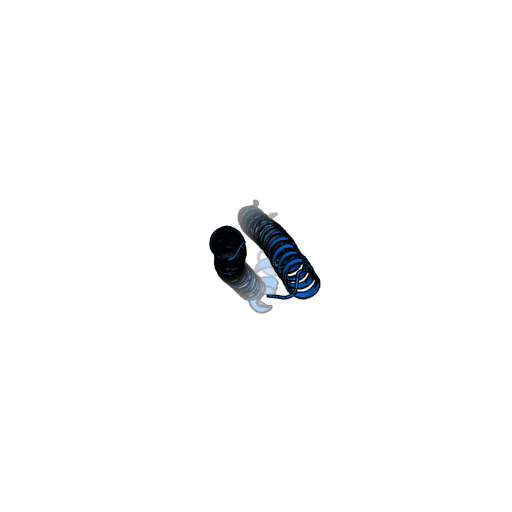M 691 N N . THR A 1 91 ? -7.986 -0.577 4.801 1.00 97.94 91 THR A N 1
ATOM 692 C CA . THR A 1 91 ? -9.277 0.119 4.731 1.00 97.94 91 THR A CA 1
ATOM 693 C C . THR A 1 91 ? -10.370 -0.667 5.453 1.00 97.94 91 THR A C 1
ATOM 695 O O . THR A 1 91 ? -11.111 -0.100 6.260 1.00 97.94 91 THR A O 1
ATOM 698 N N . ASP A 1 92 ? -10.448 -1.978 5.234 1.00 97.94 92 ASP A N 1
ATOM 699 C CA . ASP A 1 92 ? -11.438 -2.826 5.900 1.00 97.94 92 ASP A CA 1
ATOM 700 C C . ASP A 1 92 ? -11.181 -2.949 7.404 1.00 97.94 92 ASP A C 1
ATOM 702 O O . ASP A 1 92 ? -12.112 -2.838 8.207 1.00 97.94 92 ASP A O 1
ATOM 706 N N . ARG A 1 93 ? -9.914 -3.062 7.820 1.00 97.00 93 ARG A N 1
ATOM 707 C CA . ARG A 1 93 ? -9.535 -3.006 9.241 1.00 97.00 93 ARG A CA 1
ATOM 708 C C . ARG A 1 93 ? -9.968 -1.698 9.901 1.00 97.00 93 ARG A C 1
ATOM 710 O O . ARG A 1 93 ? -10.496 -1.726 11.015 1.00 97.00 93 ARG A O 1
ATOM 717 N N . LEU A 1 94 ? -9.799 -0.566 9.218 1.00 97.62 94 LEU A N 1
ATOM 718 C CA . LEU A 1 94 ? -10.247 0.732 9.715 1.00 97.62 94 LEU A CA 1
ATOM 719 C C . LEU A 1 94 ? -11.774 0.790 9.857 1.00 97.62 94 LEU A C 1
ATOM 721 O O . LEU A 1 94 ? -12.275 1.189 10.911 1.00 97.62 94 LEU A O 1
ATOM 725 N N . ARG A 1 95 ? -12.524 0.315 8.853 1.00 97.44 95 ARG A N 1
ATOM 726 C CA . ARG A 1 95 ? -13.996 0.217 8.914 1.00 97.44 95 ARG A CA 1
ATOM 727 C C . ARG A 1 95 ? -14.464 -0.611 10.112 1.00 97.44 95 ARG A C 1
ATOM 729 O O . ARG A 1 95 ? -15.344 -0.173 10.855 1.00 97.44 95 ARG A O 1
ATOM 736 N N . LEU A 1 96 ? -13.850 -1.772 10.347 1.00 96.38 96 LEU A N 1
ATOM 737 C CA . LEU A 1 96 ? -14.169 -2.638 11.489 1.00 96.38 96 LEU A CA 1
ATOM 738 C C . LEU A 1 96 ? -13.841 -1.980 12.836 1.00 96.38 96 LEU A C 1
ATOM 740 O O . LEU A 1 96 ? -14.605 -2.126 13.796 1.00 96.38 96 LEU A O 1
ATOM 744 N N . ALA A 1 97 ? -12.738 -1.231 12.921 1.00 95.62 97 ALA A N 1
ATOM 745 C CA . ALA A 1 97 ? -12.379 -0.493 14.129 1.00 95.62 97 ALA A CA 1
ATOM 746 C C . ALA A 1 97 ? -13.406 0.610 14.445 1.00 95.62 97 ALA A C 1
ATOM 748 O O . ALA A 1 97 ? -13.840 0.729 15.594 1.00 95.62 97 ALA A O 1
ATOM 749 N N . PHE A 1 98 ? -13.866 1.349 13.428 1.00 94.50 98 PHE A N 1
ATOM 750 C CA . PHE A 1 98 ? -14.956 2.319 13.573 1.00 94.50 98 PHE A CA 1
ATOM 751 C C . PHE A 1 98 ? -16.265 1.657 14.013 1.00 94.50 98 PHE A C 1
ATOM 753 O O . PHE A 1 98 ? -16.893 2.118 14.968 1.00 94.50 98 PHE A O 1
ATOM 760 N N . GLY A 1 99 ? -16.657 0.553 13.371 1.00 93.12 99 GLY A N 1
ATOM 761 C CA . GLY A 1 99 ? -17.853 -0.202 13.753 1.00 93.12 99 GLY A CA 1
ATOM 762 C C . GLY A 1 99 ? -17.796 -0.681 15.207 1.00 93.12 99 GLY A C 1
ATOM 763 O O . GLY A 1 99 ? -18.746 -0.488 15.966 1.00 93.12 99 GLY A O 1
ATOM 764 N N . SER A 1 100 ? -16.646 -1.210 15.635 1.00 91.38 100 SER A N 1
ATOM 765 C CA . SER A 1 100 ? -16.416 -1.636 17.023 1.00 91.38 100 SER A CA 1
ATOM 766 C C . SER A 1 100 ? -16.573 -0.484 18.020 1.00 91.38 100 SER A C 1
ATOM 768 O O . SER A 1 100 ? -17.158 -0.665 19.090 1.00 91.38 100 SER A O 1
ATOM 770 N N . GLN A 1 101 ? -16.085 0.711 17.673 1.00 91.25 101 GLN A N 1
ATOM 771 C CA . GLN A 1 101 ? -16.244 1.900 18.509 1.00 91.25 101 G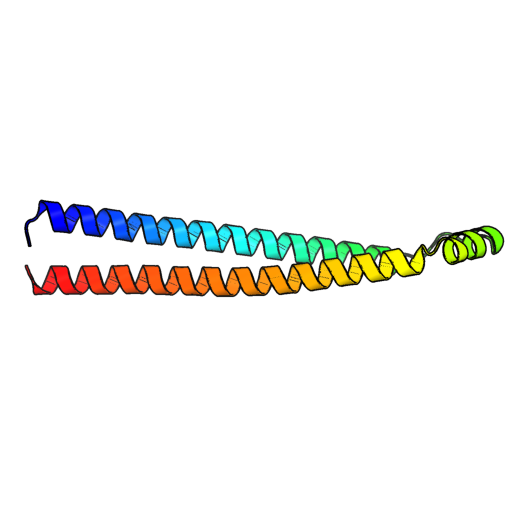LN A CA 1
ATOM 772 C C . GLN A 1 101 ? -17.711 2.322 18.625 1.00 91.25 101 GLN A C 1
ATOM 774 O O . GLN A 1 101 ? -18.193 2.554 19.733 1.00 91.25 101 GLN A O 1
ATOM 779 N N . GLN A 1 102 ? -18.442 2.357 17.510 1.00 92.50 102 GLN A N 1
ATOM 780 C CA . GLN A 1 102 ? -19.858 2.728 17.507 1.00 92.50 102 GLN A CA 1
ATOM 781 C C . GLN A 1 102 ? -20.716 1.751 18.317 1.00 92.50 102 GLN A C 1
ATOM 783 O O . GLN A 1 102 ? -21.587 2.180 19.075 1.00 92.50 102 GLN A O 1
ATOM 788 N N . VAL A 1 103 ? -20.473 0.442 18.182 1.00 92.50 103 VAL A N 1
ATOM 789 C CA . VAL A 1 103 ? -21.174 -0.582 18.971 1.00 92.50 103 VAL A CA 1
ATOM 790 C C . VAL A 1 103 ? -20.902 -0.379 20.458 1.00 92.50 103 VAL A C 1
ATOM 792 O O . VAL A 1 103 ? -21.847 -0.313 21.241 1.00 92.50 103 VAL A O 1
ATOM 795 N N . LEU A 1 104 ? -19.637 -0.184 20.847 1.00 90.81 104 LEU A N 1
ATOM 796 C CA . LEU A 1 104 ? -19.276 0.069 22.241 1.00 90.81 104 LEU A CA 1
ATOM 797 C C . LEU A 1 104 ? -19.967 1.321 22.801 1.00 90.81 104 LEU A C 1
ATOM 799 O O . LEU A 1 104 ? -20.479 1.301 23.920 1.00 90.81 104 LEU A O 1
ATOM 803 N N . GLU A 1 105 ? -19.996 2.413 22.038 1.00 90.62 105 GLU A N 1
ATOM 804 C CA . GLU A 1 105 ? -20.665 3.649 22.446 1.00 90.62 105 GLU A CA 1
ATOM 805 C C . GLU A 1 105 ? -22.173 3.455 22.635 1.00 90.62 105 GLU A C 1
ATOM 807 O O . GLU A 1 105 ? -22.718 3.923 23.637 1.00 90.62 105 GLU A O 1
ATOM 812 N N . LYS A 1 106 ? -22.840 2.730 21.728 1.00 91.06 106 LYS A N 1
ATOM 813 C CA . LYS A 1 106 ? -24.268 2.393 21.850 1.00 91.06 106 LYS A CA 1
ATOM 814 C C . LYS A 1 106 ? -24.536 1.525 23.080 1.00 91.06 106 LYS A C 1
ATOM 816 O O . LYS A 1 106 ? -25.402 1.869 23.881 1.00 91.06 106 LYS A O 1
ATOM 821 N N . SER A 1 107 ? -23.761 0.456 23.278 1.00 88.50 107 SER A N 1
ATOM 822 C CA . SER A 1 107 ? -23.919 -0.450 24.423 1.00 88.50 107 SER A CA 1
ATOM 823 C C . SER A 1 107 ? -23.708 0.254 25.762 1.00 88.50 107 SER A C 1
ATOM 825 O O . SER A 1 107 ? -24.412 -0.025 26.728 1.00 88.50 107 SER A O 1
ATOM 827 N N . LEU A 1 108 ? -22.762 1.194 25.836 1.00 87.12 108 LEU A N 1
ATOM 828 C CA . LEU A 1 108 ? -22.532 1.963 27.059 1.00 87.12 108 LEU A CA 1
ATOM 829 C C . LEU A 1 108 ? -23.648 2.976 27.339 1.00 87.12 108 LEU A C 1
ATOM 831 O O . LEU A 1 108 ? -23.926 3.220 28.508 1.00 87.12 108 LEU A O 1
ATOM 835 N N . ARG A 1 109 ? -24.302 3.539 26.312 1.00 84.19 109 ARG A N 1
ATOM 836 C CA . ARG A 1 109 ? -25.469 4.425 26.494 1.00 84.19 109 ARG A CA 1
ATOM 837 C C . ARG A 1 109 ? -26.716 3.671 26.960 1.00 84.19 109 ARG A C 1
ATOM 839 O O . ARG A 1 109 ? -27.471 4.223 27.738 1.00 84.19 109 ARG A O 1
ATOM 846 N N . GLN A 1 110 ? -26.923 2.440 26.491 1.00 79.19 110 GLN A N 1
ATOM 847 C CA . GLN A 1 110 ? -28.090 1.615 26.848 1.00 79.19 110 GLN A CA 1
ATOM 848 C C . GLN A 1 110 ? -27.973 0.937 28.223 1.00 79.19 110 GLN A C 1
ATOM 850 O O . GLN A 1 110 ? -28.983 0.554 28.800 1.00 79.19 110 GLN A O 1
ATOM 855 N N . GLY A 1 111 ? -26.750 0.741 28.727 1.00 65.38 111 GLY A N 1
ATOM 856 C CA . GLY A 1 111 ? -26.489 0.144 30.042 1.00 65.38 111 GLY A CA 1
ATOM 857 C C . GLY A 1 111 ? -26.137 1.146 31.149 1.00 65.38 111 GLY A C 1
ATOM 858 O O . GLY A 1 111 ? -25.659 0.708 32.199 1.00 65.38 111 GLY A O 1
ATOM 859 N N . SER A 1 112 ? -26.282 2.450 30.882 1.00 55.09 112 SER A N 1
ATOM 860 C CA . SER A 1 112 ? -26.179 3.547 31.860 1.00 55.09 112 SER A CA 1
ATOM 861 C C . SER A 1 112 ? -27.573 4.008 32.252 1.00 55.09 112 SER A C 1
ATOM 863 O O . SER A 1 112 ? -27.725 4.384 33.432 1.00 55.09 112 SER A O 1
#

Secondary structure (DSSP, 8-state):
--HHHHHHHHHHHHHHHHHHHHHHHHHHHHHHHHHHHHHHHHHHHHSPPP---HHHHHHHHHTTHHHHHHHHHHHHHHHHHHHHHHHHHHHHHHHHHHHHHHHHHHHHHHT-

Sequence (112 aa):
MKKKTAAALKKLVGLKRQRAEQDMAAAQMALERAQTDLTAMRAALQAPTEVMDFASISLAERNGSSRRLVEQLRKQEALVAERRTSLAEATDRLRLAFGSQQVLEKSLRQGS

Radius of gyration: 24.96 Å; chains: 1; bounding box: 56×20×70 Å

Organism: NCBI:txid86342